Protein AF-A0A3N0W514-F1 (afdb_monomer_lite)

Radius of gyration: 17.8 Å; chains: 1; bounding box: 40×32×46 Å

pLDDT: mean 79.62, std 13.8, range [44.06, 96.25]

Sequence (180 aa):
MDSKNKYRVISSFNLTNYGIIVQISDVESGFKKGMVLKSVSTGLYWEVKARIIHSSEEKRFDGETEIFSHINFREINDIKKQKGLYENAFEYNIISIGHNNKPNPDDFLVFHVTVAIRTIYKIIDIYDDYLLLDTENGNTGLLHKRYVSKNAQIGDYVRHSEHRFHDLVDEFGNFVYRNS

Foldseek 3Di:
DWDPDKKAWADWDQDPPQGIKTKIAPDDQDDDFQWKKAWPVPRWIKTFHAWAAQDPPDDDHPPHDDYPPPDPPPVCVVVVVCVVVGPRITMTRIDTALDRDHDDHGIIITTDDKDPPFQKWAFADDDPFWTWTQDPVRDIDIDGCVQEHPPDDHGWIWTDIPDSHIATAHPVRHGDDDDD

Secondary structure (DSSP, 8-state):
-EEEEEEEEEEEEEETTTEEEEEE-S-SS---TT-EEEETTT--EEEEEEEE---TTSPPPTT-----TT---TTHHHHHTTTTTSTT-EEEEEEEESS-PPPPTT-EEEEE---S---EEEEEEE-SSEEEEE-TTS-EEEEEGGGS-TT--TT-EEE--SSSS-EEE-TTSPBP----

Structure (mmCIF, N/CA/C/O backbone):
data_AF-A0A3N0W514-F1
#
_entry.id   AF-A0A3N0W514-F1
#
loop_
_atom_site.group_PDB
_atom_site.id
_atom_site.type_symbol
_atom_site.label_atom_id
_atom_site.label_alt_id
_atom_site.label_comp_id
_atom_site.label_asym_id
_atom_site.label_entity_id
_atom_site.label_seq_id
_atom_site.pdbx_PDB_ins_code
_atom_site.Cartn_x
_atom_site.Cartn_y
_atom_site.Cartn_z
_atom_site.occupancy
_atom_site.B_iso_or_equiv
_atom_site.auth_seq_id
_atom_site.auth_comp_id
_atom_site.auth_asym_id
_atom_site.auth_atom_id
_atom_site.pdbx_PDB_model_num
ATOM 1 N N . MET A 1 1 ? -12.990 2.554 -4.444 1.00 72.75 1 MET A N 1
ATOM 2 C CA . MET A 1 1 ? -13.425 2.019 -5.769 1.00 72.75 1 MET A CA 1
ATOM 3 C C . MET A 1 1 ? -12.217 1.426 -6.485 1.00 72.75 1 MET A C 1
ATOM 5 O O . MET A 1 1 ? -11.179 2.071 -6.468 1.00 72.75 1 MET A O 1
ATOM 9 N N . ASP A 1 2 ? -12.318 0.234 -7.080 1.00 83.81 2 ASP A N 1
ATOM 10 C CA . ASP A 1 2 ? -11.179 -0.429 -7.749 1.00 83.81 2 ASP A CA 1
ATOM 11 C C . ASP A 1 2 ? -11.024 0.067 -9.201 1.00 83.81 2 ASP A C 1
ATOM 13 O O . ASP A 1 2 ? -12.018 0.282 -9.901 1.00 83.81 2 ASP A O 1
ATOM 17 N N . SER A 1 3 ? -9.787 0.243 -9.671 1.00 85.81 3 SER A N 1
ATOM 18 C CA . SER A 1 3 ? -9.492 0.541 -11.073 1.00 85.81 3 SER A CA 1
ATOM 19 C C . SER A 1 3 ? -9.796 -0.651 -11.978 1.00 85.81 3 SER A C 1
ATOM 21 O O . SER A 1 3 ? -9.709 -1.805 -11.565 1.00 85.81 3 SER A O 1
ATOM 23 N N . LYS A 1 4 ? -10.069 -0.379 -13.261 1.00 87.88 4 LYS A N 1
ATOM 24 C CA . LYS A 1 4 ? -10.167 -1.432 -14.287 1.00 87.88 4 LYS A CA 1
ATOM 25 C C . LYS A 1 4 ? -8.803 -2.022 -14.658 1.00 87.88 4 LYS A C 1
ATOM 27 O O . LYS A 1 4 ? -8.731 -3.197 -15.005 1.00 87.88 4 LYS A O 1
ATOM 32 N N . ASN A 1 5 ? -7.748 -1.212 -14.578 1.00 91.06 5 ASN A N 1
ATOM 33 C CA . ASN A 1 5 ? -6.389 -1.639 -14.893 1.00 91.06 5 ASN A CA 1
ATOM 34 C C . ASN A 1 5 ? -5.902 -2.638 -13.846 1.00 91.06 5 ASN A C 1
ATOM 36 O O . ASN A 1 5 ? -6.097 -2.421 -12.646 1.00 91.06 5 ASN A O 1
ATOM 40 N N . LYS A 1 6 ? -5.282 -3.713 -14.330 1.00 93.56 6 LYS A N 1
ATOM 41 C CA . LYS A 1 6 ? -4.674 -4.768 -13.528 1.00 93.56 6 LYS A CA 1
ATOM 42 C C . LYS A 1 6 ? -3.183 -4.775 -13.794 1.00 93.56 6 LYS A C 1
ATOM 44 O O . LYS A 1 6 ? -2.773 -4.658 -14.941 1.00 93.56 6 LYS A O 1
ATOM 49 N N . TYR A 1 7 ? -2.416 -4.969 -12.738 1.00 94.69 7 TYR A N 1
ATOM 50 C CA . TYR A 1 7 ? -0.967 -4.951 -12.778 1.00 94.69 7 TYR A CA 1
ATOM 51 C C . TYR A 1 7 ? -0.445 -6.278 -12.254 1.00 94.69 7 TYR A C 1
ATOM 53 O O . TYR A 1 7 ? -0.799 -6.679 -11.141 1.00 94.69 7 TYR A O 1
ATOM 61 N N . ARG A 1 8 ? 0.353 -6.988 -13.048 1.00 94.44 8 ARG A N 1
ATOM 62 C CA . ARG A 1 8 ? 0.832 -8.318 -12.665 1.00 94.44 8 ARG A CA 1
ATOM 63 C C . ARG A 1 8 ? 2.045 -8.216 -11.749 1.00 94.44 8 ARG A C 1
ATOM 65 O O . ARG A 1 8 ? 3.021 -7.534 -12.073 1.00 94.44 8 ARG A O 1
ATOM 72 N N . VAL A 1 9 ? 1.995 -8.943 -10.637 1.00 94.12 9 VAL A N 1
ATOM 73 C CA . VAL A 1 9 ? 3.141 -9.152 -9.751 1.00 94.12 9 VAL A CA 1
ATOM 74 C C . VAL A 1 9 ? 4.103 -10.121 -10.428 1.00 94.12 9 VAL A C 1
ATOM 76 O O . VAL A 1 9 ? 3.779 -11.288 -10.626 1.00 94.12 9 VAL A O 1
ATOM 79 N N . ILE A 1 10 ? 5.298 -9.647 -10.765 1.00 91.38 10 ILE A N 1
ATOM 80 C CA . ILE A 1 10 ? 6.368 -10.497 -11.298 1.00 91.38 10 ILE A CA 1
ATOM 81 C C . ILE A 1 10 ? 7.066 -11.211 -10.142 1.00 91.38 10 ILE A C 1
ATOM 83 O O . ILE A 1 10 ? 7.242 -12.426 -10.146 1.00 91.38 10 ILE A O 1
ATOM 87 N N . SER A 1 11 ? 7.460 -10.446 -9.126 1.00 90.00 11 SER A N 1
ATOM 88 C CA . SER A 1 11 ? 8.174 -10.958 -7.963 1.00 90.00 11 SER A CA 1
ATOM 89 C C . SER A 1 11 ? 7.893 -10.100 -6.734 1.00 90.00 11 SER A C 1
ATOM 91 O O . SER A 1 11 ? 7.474 -8.945 -6.832 1.00 90.00 11 SER A O 1
ATOM 93 N N . SER A 1 12 ? 8.097 -10.676 -5.553 1.00 91.62 12 SER A N 1
ATOM 94 C CA . SER A 1 12 ? 8.005 -9.951 -4.290 1.00 91.62 12 SER A CA 1
ATOM 95 C C . SER A 1 12 ? 8.936 -10.564 -3.257 1.00 91.62 12 SER A C 1
ATOM 97 O O . SER A 1 12 ? 9.070 -11.790 -3.172 1.00 91.62 12 SER A O 1
ATOM 99 N N . PHE A 1 13 ? 9.557 -9.732 -2.435 1.00 87.94 13 PHE A N 1
ATOM 100 C CA . PHE A 1 13 ? 10.460 -10.180 -1.383 1.00 87.94 13 PHE A CA 1
ATOM 101 C C . PHE A 1 13 ? 10.538 -9.140 -0.266 1.00 87.94 13 PHE A C 1
ATOM 103 O O . PHE A 1 13 ? 10.158 -7.985 -0.441 1.00 87.94 13 PHE A O 1
ATOM 110 N N . ASN A 1 14 ? 10.993 -9.574 0.904 1.00 86.00 14 ASN A N 1
ATOM 111 C CA . ASN A 1 14 ? 11.227 -8.684 2.032 1.00 86.00 14 ASN A CA 1
ATOM 112 C C . ASN A 1 14 ? 12.699 -8.306 2.045 1.00 86.00 14 ASN A C 1
ATOM 114 O O . ASN A 1 14 ? 13.553 -9.187 1.977 1.00 86.00 14 ASN A O 1
ATOM 118 N N . LEU A 1 15 ? 12.988 -7.019 2.181 1.00 80.38 15 LEU A N 1
ATOM 119 C CA . LEU A 1 15 ? 14.342 -6.532 2.347 1.00 80.38 15 LEU A CA 1
ATOM 120 C C . LEU A 1 15 ? 14.513 -5.912 3.731 1.00 80.38 15 LEU A C 1
ATOM 122 O O . LEU A 1 15 ? 13.756 -5.028 4.147 1.00 80.38 15 LEU A O 1
ATOM 126 N N . THR A 1 16 ? 15.531 -6.383 4.447 1.00 70.88 16 THR A N 1
ATOM 127 C CA . THR A 1 16 ? 15.886 -5.897 5.781 1.00 70.88 16 THR A CA 1
ATOM 128 C C . THR A 1 16 ? 16.061 -4.377 5.755 1.00 70.88 16 THR A C 1
ATOM 130 O O . THR A 1 16 ? 16.799 -3.857 4.924 1.00 70.88 16 THR A O 1
ATOM 133 N N . ASN A 1 17 ? 15.382 -3.669 6.661 1.00 72.31 17 ASN A N 1
ATOM 134 C CA . ASN A 1 17 ? 15.322 -2.200 6.785 1.00 72.31 17 ASN A CA 1
ATOM 135 C C . ASN A 1 17 ? 14.493 -1.439 5.735 1.00 72.31 17 ASN A C 1
ATOM 137 O O . ASN A 1 17 ? 14.239 -0.257 5.945 1.00 72.31 17 ASN A O 1
ATOM 141 N N . TYR A 1 18 ? 14.042 -2.074 4.649 1.00 71.88 18 TYR A N 1
ATOM 142 C CA . TYR A 1 18 ? 13.269 -1.391 3.599 1.00 71.88 18 TYR A CA 1
ATOM 143 C C . TYR A 1 18 ? 11.837 -1.911 3.448 1.00 71.88 18 TYR A C 1
ATOM 145 O O . TYR A 1 18 ? 11.010 -1.201 2.883 1.00 71.88 18 TYR A O 1
ATOM 153 N N . GLY A 1 19 ? 11.514 -3.084 3.998 1.00 81.94 19 GLY A N 1
ATOM 154 C CA . GLY A 1 19 ? 10.158 -3.635 3.984 1.00 81.94 19 GLY A CA 1
ATOM 155 C C . GLY A 1 19 ? 9.897 -4.525 2.772 1.00 81.94 19 GLY A C 1
ATOM 156 O O . GLY A 1 19 ? 10.782 -5.264 2.340 1.00 81.94 19 GLY A O 1
ATOM 157 N N . ILE A 1 20 ? 8.668 -4.501 2.255 1.00 91.38 20 ILE A N 1
ATOM 158 C CA . ILE A 1 20 ? 8.263 -5.346 1.129 1.00 91.38 20 ILE A CA 1
ATOM 159 C C . ILE A 1 20 ? 8.645 -4.638 -0.171 1.00 91.38 20 ILE A C 1
ATOM 161 O O . ILE A 1 20 ? 8.177 -3.534 -0.449 1.00 91.38 20 ILE A O 1
ATOM 165 N N . ILE A 1 21 ? 9.443 -5.305 -0.998 1.00 91.19 21 ILE A N 1
ATOM 166 C CA . ILE A 1 21 ? 9.703 -4.902 -2.377 1.00 91.19 21 ILE A CA 1
ATOM 167 C C . ILE A 1 21 ? 8.855 -5.771 -3.298 1.00 91.19 21 ILE A C 1
ATOM 169 O O . ILE A 1 21 ? 8.823 -6.998 -3.168 1.00 91.19 21 ILE A O 1
ATOM 173 N N . VAL A 1 22 ? 8.157 -5.134 -4.231 1.00 92.75 22 VAL A N 1
ATOM 174 C CA . VAL A 1 22 ? 7.366 -5.808 -5.260 1.00 92.75 22 VAL A CA 1
ATOM 175 C C . VAL A 1 22 ? 7.785 -5.318 -6.636 1.00 92.75 22 VAL A C 1
ATOM 177 O O . VAL A 1 22 ? 7.927 -4.118 -6.860 1.00 92.75 22 VAL A O 1
ATOM 180 N N . GLN A 1 23 ? 7.965 -6.246 -7.567 1.00 91.38 23 GLN A N 1
ATOM 181 C CA . GLN A 1 23 ? 8.132 -5.944 -8.977 1.00 91.38 23 GLN A CA 1
ATOM 182 C C . GLN A 1 23 ? 6.794 -6.134 -9.685 1.00 91.38 23 GLN A C 1
ATOM 184 O O . GLN A 1 23 ? 6.181 -7.201 -9.605 1.00 91.38 23 GLN A O 1
ATOM 189 N N . ILE A 1 24 ? 6.348 -5.093 -10.377 1.00 92.75 24 ILE A N 1
ATOM 190 C CA . ILE A 1 24 ? 5.035 -5.023 -11.011 1.00 92.75 24 ILE A CA 1
ATOM 191 C C . ILE A 1 24 ? 5.220 -4.673 -12.488 1.00 92.75 24 ILE A C 1
ATOM 193 O O . ILE A 1 24 ? 6.008 -3.785 -12.806 1.00 92.75 24 ILE A O 1
ATOM 197 N N . SER A 1 25 ? 4.495 -5.360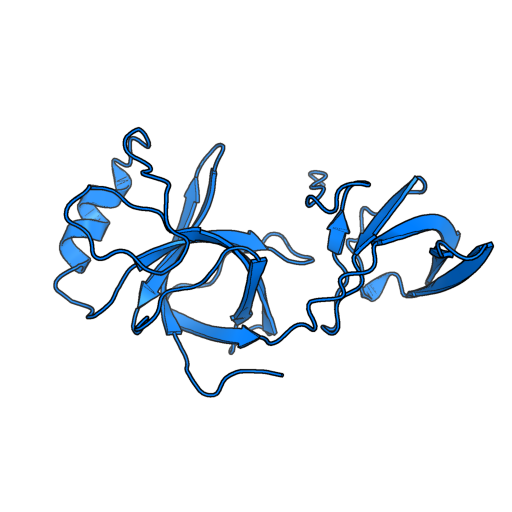 -13.370 1.00 91.62 25 SER A N 1
ATOM 198 C CA . SER A 1 25 ? 4.435 -5.084 -14.819 1.00 91.62 25 SER A CA 1
ATOM 199 C C . SER A 1 25 ? 3.160 -4.343 -15.223 1.00 91.62 25 SER A C 1
ATOM 201 O O . SER A 1 25 ? 2.251 -4.171 -14.407 1.00 91.62 25 SER A O 1
ATOM 203 N N . ASP A 1 26 ? 3.121 -3.889 -16.480 1.00 88.88 26 ASP A N 1
ATOM 204 C CA . ASP A 1 26 ? 1.990 -3.170 -17.086 1.00 88.88 26 ASP A CA 1
ATOM 205 C C . ASP A 1 26 ? 1.734 -1.782 -16.464 1.00 88.88 26 ASP A C 1
ATOM 207 O O . ASP A 1 26 ? 0.608 -1.284 -16.411 1.00 88.88 26 ASP A O 1
ATOM 211 N N . VAL A 1 27 ? 2.787 -1.130 -15.958 1.00 89.12 27 VAL A N 1
ATOM 212 C CA . VAL A 1 27 ? 2.679 0.158 -15.257 1.00 89.12 27 VAL A CA 1
ATOM 213 C C . VAL A 1 27 ? 3.025 1.322 -16.190 1.00 89.12 27 VAL A C 1
ATOM 215 O O . VAL A 1 27 ? 4.185 1.664 -16.396 1.00 89.12 27 VAL A O 1
ATOM 218 N N . GLU A 1 28 ? 2.012 1.994 -16.735 1.00 85.94 28 GLU A N 1
ATOM 219 C CA . GLU A 1 28 ? 2.228 3.068 -17.722 1.00 85.94 28 GLU A CA 1
ATOM 220 C C . GLU A 1 28 ? 2.611 4.427 -17.112 1.00 85.94 28 GLU A C 1
ATOM 222 O O . GLU A 1 28 ? 3.408 5.173 -17.694 1.00 85.94 28 GLU A O 1
ATOM 227 N N . SER A 1 29 ? 2.034 4.761 -15.952 1.00 84.88 29 SER A N 1
ATOM 228 C CA . SER A 1 29 ? 2.121 6.098 -15.330 1.00 84.88 29 SER A CA 1
ATOM 229 C C . SER A 1 29 ? 2.769 6.111 -13.942 1.00 84.88 29 SER A C 1
ATOM 231 O O . SER A 1 29 ? 2.823 7.160 -13.302 1.00 84.88 29 SER A O 1
ATOM 233 N N . GLY A 1 30 ? 3.258 4.960 -13.479 1.00 86.94 30 GLY A N 1
ATOM 234 C CA . GLY A 1 30 ? 3.796 4.792 -12.132 1.00 86.94 30 GLY A CA 1
ATOM 235 C C . GLY A 1 30 ? 2.733 4.851 -11.029 1.00 86.94 30 GLY A C 1
ATOM 236 O O . GLY A 1 30 ? 1.591 5.257 -11.248 1.00 86.94 30 GLY A O 1
ATOM 237 N N . PHE A 1 31 ? 3.120 4.459 -9.814 1.00 88.50 31 PHE A N 1
ATOM 238 C CA . PHE A 1 31 ? 2.310 4.652 -8.611 1.00 88.50 31 PHE A CA 1
ATOM 239 C C . PHE A 1 31 ? 2.930 5.714 -7.711 1.00 88.50 31 PHE A C 1
ATOM 241 O O . PHE A 1 31 ? 4.117 5.657 -7.389 1.00 88.50 31 PHE A O 1
ATOM 248 N N . LYS A 1 32 ? 2.109 6.669 -7.272 1.00 85.94 32 LYS A N 1
ATOM 249 C CA . LYS A 1 32 ? 2.523 7.726 -6.345 1.00 85.94 32 LYS A CA 1
ATOM 250 C C . LYS A 1 32 ? 2.527 7.211 -4.906 1.00 85.94 32 LYS A C 1
ATOM 252 O O . LYS A 1 32 ? 1.738 6.337 -4.542 1.00 85.94 32 LYS A O 1
ATOM 257 N N . LYS A 1 33 ? 3.378 7.809 -4.068 1.00 85.62 33 LYS A N 1
ATOM 258 C CA . LYS A 1 33 ? 3.381 7.573 -2.618 1.00 85.62 33 LYS A CA 1
ATOM 259 C C . LYS A 1 33 ? 1.973 7.756 -2.041 1.00 85.62 33 LYS A C 1
ATOM 261 O O . LYS A 1 33 ? 1.280 8.715 -2.371 1.00 85.62 33 LYS A O 1
ATOM 266 N N . GLY A 1 34 ? 1.565 6.833 -1.178 1.00 80.69 34 GLY A N 1
ATOM 267 C CA . GLY A 1 34 ? 0.254 6.814 -0.534 1.00 80.69 34 GLY A CA 1
ATOM 268 C C . GLY A 1 34 ? -0.846 6.121 -1.341 1.00 80.69 34 GLY A C 1
ATOM 269 O O . GLY A 1 34 ? -1.899 5.847 -0.769 1.00 80.69 34 GLY A O 1
ATOM 270 N N . MET A 1 35 ? -0.630 5.798 -2.624 1.00 86.75 35 MET A N 1
ATOM 271 C CA . MET A 1 35 ? -1.591 5.003 -3.398 1.00 86.75 35 MET A CA 1
ATOM 272 C C . MET A 1 35 ? -1.759 3.609 -2.795 1.00 86.75 35 MET A C 1
ATOM 274 O O . MET A 1 35 ? -0.795 3.024 -2.305 1.00 86.75 35 MET A O 1
ATOM 278 N N . VAL A 1 36 ? -2.978 3.071 -2.860 1.00 88.81 36 VAL A N 1
ATOM 279 C CA . VAL A 1 36 ? -3.297 1.741 -2.335 1.00 88.81 36 VAL A CA 1
ATOM 280 C C . VAL A 1 36 ? -3.487 0.761 -3.486 1.00 88.81 36 VAL A C 1
ATOM 282 O O . VAL A 1 36 ? -4.248 1.013 -4.420 1.00 88.81 36 VAL A O 1
ATOM 285 N N . LEU A 1 37 ? -2.791 -0.365 -3.405 1.00 92.50 37 LEU A N 1
ATOM 286 C CA . LEU A 1 37 ? -2.923 -1.511 -4.290 1.00 92.50 37 LEU A CA 1
ATOM 287 C C . LEU A 1 37 ? -3.698 -2.609 -3.568 1.00 92.50 37 LEU A C 1
ATOM 289 O O . LEU A 1 37 ? -3.463 -2.866 -2.390 1.00 92.50 37 LEU A O 1
ATOM 293 N N . LYS A 1 38 ? -4.604 -3.273 -4.278 1.00 92.69 38 LYS A N 1
ATOM 294 C CA . LYS A 1 38 ? -5.404 -4.382 -3.757 1.00 92.69 38 LYS A CA 1
ATOM 295 C C . LYS A 1 38 ? -5.184 -5.632 -4.598 1.00 92.69 38 LYS A C 1
ATOM 297 O O . LYS A 1 38 ? -5.254 -5.560 -5.822 1.00 92.69 38 LYS A O 1
ATOM 302 N N . SER A 1 39 ? -4.976 -6.771 -3.947 1.00 95.00 39 SER A N 1
ATOM 303 C CA . SER A 1 39 ? -4.928 -8.083 -4.599 1.00 95.00 39 SER A CA 1
ATOM 304 C C . SER A 1 39 ? -6.308 -8.478 -5.115 1.00 95.00 39 SER A C 1
ATOM 306 O O . SER A 1 39 ? -7.297 -8.444 -4.378 1.00 95.00 39 SER A O 1
ATOM 308 N N . VAL A 1 40 ? -6.369 -8.892 -6.379 1.00 93.56 40 VAL A N 1
ATOM 309 C CA . VAL A 1 40 ? -7.594 -9.411 -6.996 1.00 93.56 40 VAL A CA 1
ATOM 310 C C . VAL A 1 40 ? -7.960 -10.778 -6.418 1.00 93.56 40 VAL A C 1
ATOM 312 O O . VAL A 1 40 ? -9.142 -11.055 -6.235 1.00 93.56 40 VAL A O 1
ATOM 315 N N . SER A 1 41 ? -6.971 -11.624 -6.118 1.00 93.25 41 SER A N 1
ATOM 316 C CA . SER A 1 41 ? -7.205 -12.992 -5.640 1.00 93.25 41 SER A CA 1
ATOM 317 C C . SER A 1 41 ? -7.528 -13.068 -4.146 1.00 93.25 41 SER A C 1
ATOM 319 O O . SER A 1 41 ? -8.450 -13.776 -3.748 1.00 93.25 41 SER A O 1
ATOM 321 N N . THR A 1 42 ? -6.789 -12.337 -3.311 1.00 89.75 42 THR A N 1
ATOM 322 C CA . THR A 1 42 ? -6.894 -12.433 -1.843 1.00 89.75 42 THR A CA 1
ATOM 323 C C . THR A 1 42 ? -7.678 -11.288 -1.211 1.00 89.75 42 THR A C 1
ATOM 325 O O . THR A 1 42 ? -8.116 -11.402 -0.067 1.00 89.75 42 THR A O 1
ATOM 328 N N . GLY A 1 43 ? -7.850 -10.169 -1.922 1.00 86.69 43 GLY A N 1
ATOM 329 C CA . GLY A 1 43 ? -8.450 -8.956 -1.366 1.00 86.69 43 GLY A CA 1
ATOM 330 C C . GLY A 1 43 ? -7.579 -8.241 -0.329 1.00 86.69 43 GLY A C 1
ATOM 331 O O . GLY A 1 43 ? -8.088 -7.365 0.360 1.00 86.69 43 GLY A O 1
ATOM 332 N N . LEU A 1 44 ? -6.302 -8.612 -0.199 1.00 87.81 44 LEU A N 1
ATOM 333 C CA . LEU A 1 44 ? -5.319 -7.940 0.655 1.00 87.81 44 LEU A CA 1
ATOM 334 C C . LEU A 1 44 ? -4.878 -6.595 0.057 1.00 87.81 44 LEU A C 1
ATOM 336 O O . LEU A 1 44 ? -5.027 -6.379 -1.147 1.00 87.81 44 LEU A O 1
ATOM 340 N N . TYR A 1 45 ? -4.347 -5.697 0.891 1.00 89.75 45 TYR A N 1
ATOM 341 C CA . TYR A 1 45 ? -4.090 -4.298 0.542 1.00 89.75 45 TYR A CA 1
ATOM 342 C C . TYR A 1 45 ? -2.660 -3.871 0.890 1.00 89.75 45 TYR A C 1
ATOM 344 O O . TYR A 1 45 ? -2.114 -4.246 1.926 1.00 89.75 45 TYR A O 1
ATOM 352 N N . TRP A 1 46 ? -2.065 -3.023 0.055 1.00 91.25 46 TRP A N 1
ATOM 353 C CA . TRP A 1 46 ? -0.740 -2.453 0.289 1.00 91.25 46 TRP A CA 1
ATOM 354 C C . TRP A 1 46 ? -0.694 -0.973 -0.085 1.00 91.25 46 TRP A C 1
ATOM 356 O O . TRP A 1 46 ? -1.210 -0.579 -1.126 1.00 91.25 46 TRP A O 1
ATOM 366 N N . GLU A 1 47 ? -0.039 -0.155 0.734 1.00 88.94 47 GLU A N 1
ATOM 367 C CA . GLU A 1 47 ? 0.267 1.241 0.429 1.00 88.94 47 GLU A CA 1
ATOM 368 C C . GLU A 1 47 ? 1.632 1.356 -0.257 1.00 88.94 47 GLU A C 1
ATOM 370 O O . GLU A 1 47 ? 2.634 0.830 0.230 1.00 88.94 47 GLU A O 1
ATOM 375 N N . VAL A 1 48 ? 1.693 2.111 -1.351 1.00 89.75 48 VAL A N 1
ATOM 376 C CA . VAL A 1 48 ? 2.939 2.456 -2.037 1.00 89.75 48 VAL A CA 1
ATOM 377 C C . VAL A 1 48 ? 3.709 3.491 -1.226 1.00 89.75 48 VAL A C 1
ATOM 379 O O . VAL A 1 48 ? 3.203 4.580 -0.950 1.00 89.75 48 VAL A O 1
ATOM 382 N N . LYS A 1 49 ? 4.960 3.186 -0.874 1.00 87.31 49 LYS A N 1
ATOM 383 C CA . LYS A 1 49 ? 5.863 4.143 -0.220 1.00 87.31 49 LYS A CA 1
ATOM 384 C C . LYS A 1 49 ? 6.721 4.898 -1.211 1.00 87.31 49 LYS A C 1
ATOM 386 O O . LYS A 1 49 ? 6.762 6.124 -1.149 1.00 87.31 49 LYS A O 1
ATOM 391 N N . ALA A 1 50 ? 7.376 4.178 -2.111 1.00 87.56 50 ALA A N 1
ATOM 392 C CA . ALA A 1 50 ? 8.238 4.762 -3.127 1.00 87.56 50 ALA A CA 1
ATOM 393 C C . ALA A 1 50 ? 8.471 3.769 -4.266 1.00 87.56 50 ALA A C 1
ATOM 395 O O . ALA A 1 50 ? 8.410 2.556 -4.059 1.00 87.56 50 ALA A O 1
ATOM 396 N N . ARG A 1 51 ? 8.794 4.280 -5.456 1.00 88.38 51 ARG A N 1
ATOM 397 C CA . ARG A 1 51 ? 9.421 3.467 -6.500 1.00 88.38 51 ARG A CA 1
ATOM 398 C C . ARG A 1 51 ? 10.903 3.289 -6.174 1.00 88.38 51 ARG A C 1
ATOM 400 O O . ARG A 1 51 ? 11.557 4.227 -5.724 1.00 88.38 51 ARG A O 1
ATOM 407 N N . ILE A 1 52 ? 11.433 2.097 -6.418 1.00 85.88 52 ILE A N 1
ATOM 408 C CA . ILE A 1 52 ? 12.867 1.827 -6.358 1.00 85.88 52 ILE A CA 1
ATOM 409 C C . ILE A 1 52 ? 13.465 2.174 -7.718 1.00 85.88 52 ILE A C 1
ATOM 411 O O . ILE A 1 52 ? 13.064 1.626 -8.745 1.00 85.88 52 ILE A O 1
ATOM 415 N N . ILE A 1 53 ? 14.412 3.110 -7.716 1.00 82.31 53 ILE A N 1
ATOM 416 C CA . ILE A 1 53 ? 15.057 3.607 -8.931 1.00 82.31 53 ILE A CA 1
ATOM 417 C C . ILE A 1 53 ? 16.553 3.369 -8.817 1.00 82.31 53 ILE A C 1
ATOM 419 O O . ILE A 1 53 ? 17.193 3.887 -7.900 1.00 82.31 53 ILE A O 1
ATOM 423 N N . H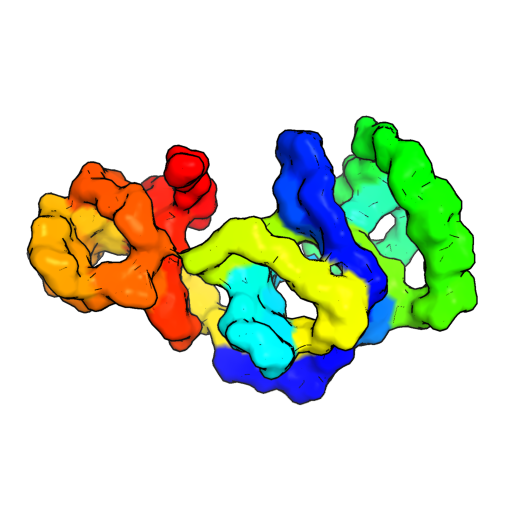IS A 1 54 ? 17.099 2.583 -9.745 1.00 76.31 54 HIS A N 1
ATOM 424 C CA . HIS A 1 54 ? 18.482 2.099 -9.672 1.00 76.31 54 HIS A CA 1
ATOM 425 C C . HIS A 1 54 ? 19.485 3.007 -10.376 1.00 76.31 54 HIS A C 1
ATOM 427 O O . HIS A 1 54 ? 20.677 2.946 -10.087 1.00 76.31 54 HIS A O 1
ATOM 433 N N . SER A 1 55 ? 19.030 3.833 -11.320 1.00 74.00 55 SER A N 1
ATOM 434 C CA . SER A 1 55 ? 19.904 4.719 -12.088 1.00 74.00 55 SER A CA 1
ATOM 435 C C . SER A 1 55 ? 19.209 6.020 -12.488 1.00 74.00 55 SER A C 1
ATOM 437 O O . SER A 1 55 ? 17.982 6.147 -12.454 1.00 74.00 55 SER A O 1
ATOM 439 N N . SER A 1 56 ? 20.005 7.011 -12.880 1.00 73.00 56 SER A N 1
ATOM 440 C CA . SER A 1 56 ? 19.517 8.266 -13.459 1.00 73.00 56 SER A CA 1
ATOM 441 C C . SER A 1 56 ? 18.916 8.099 -14.858 1.00 73.00 56 SER A C 1
ATOM 443 O O . SER A 1 56 ? 18.199 8.987 -15.301 1.00 73.00 56 SER A O 1
ATOM 445 N N . GLU A 1 57 ? 19.187 6.984 -15.540 1.00 75.25 57 GLU A N 1
ATOM 446 C CA . GLU A 1 57 ? 18.750 6.726 -16.921 1.00 75.25 57 GLU A CA 1
ATOM 447 C C . GLU A 1 57 ? 17.332 6.140 -17.005 1.00 75.25 57 GLU A C 1
ATOM 449 O O . GLU A 1 57 ? 16.720 6.132 -18.071 1.00 75.25 57 GLU A O 1
ATOM 454 N N . GLU A 1 58 ? 16.778 5.652 -15.891 1.00 76.56 58 GLU A N 1
ATOM 455 C CA . GLU A 1 58 ? 15.403 5.153 -15.866 1.00 76.56 58 GLU A CA 1
ATOM 456 C C . GLU A 1 58 ? 14.378 6.287 -16.041 1.00 76.56 58 GLU A C 1
ATOM 458 O O . GLU A 1 58 ? 14.484 7.339 -15.402 1.00 76.56 58 GLU A O 1
ATOM 463 N N . LYS A 1 59 ? 13.328 6.031 -16.844 1.00 77.56 59 LYS A N 1
ATOM 464 C CA . LYS A 1 59 ? 12.149 6.909 -16.982 1.00 77.56 59 LYS A CA 1
ATOM 465 C C . LYS A 1 59 ? 11.640 7.313 -15.598 1.00 77.56 59 LYS A C 1
ATOM 467 O O . LYS A 1 59 ? 11.448 6.445 -14.749 1.00 77.56 59 LYS A O 1
ATOM 472 N N . ARG A 1 60 ? 11.390 8.608 -15.391 1.00 80.88 60 ARG A N 1
ATOM 473 C CA . ARG A 1 60 ? 10.812 9.162 -14.157 1.00 80.88 60 ARG A CA 1
ATOM 474 C C . ARG A 1 60 ? 9.326 9.431 -14.332 1.00 80.88 60 ARG A C 1
ATOM 476 O O . ARG A 1 60 ? 8.901 9.889 -15.392 1.00 80.88 60 ARG A O 1
ATOM 483 N N . PHE A 1 61 ? 8.564 9.164 -13.282 1.00 83.62 61 PHE A N 1
ATOM 484 C CA . PHE A 1 61 ? 7.177 9.596 -13.154 1.00 83.62 61 PHE A CA 1
ATOM 485 C C . PHE A 1 61 ? 7.074 10.818 -12.232 1.00 83.62 61 PHE A C 1
ATOM 487 O O . PHE A 1 61 ? 7.993 11.129 -11.471 1.00 83.62 61 PHE A O 1
ATOM 494 N N . ASP A 1 62 ? 5.946 11.523 -12.301 1.00 75.56 62 ASP A N 1
ATOM 495 C CA . ASP A 1 62 ? 5.720 12.735 -11.511 1.00 75.56 62 ASP A CA 1
ATOM 496 C C . ASP A 1 62 ? 5.839 12.471 -10.005 1.00 75.56 62 ASP A C 1
ATOM 498 O O . ASP A 1 62 ? 5.108 11.651 -9.440 1.00 75.56 62 ASP A O 1
ATOM 502 N N . GLY A 1 63 ? 6.709 13.239 -9.343 1.00 68.12 63 GLY A N 1
ATOM 503 C CA . GLY A 1 63 ? 6.952 13.146 -7.902 1.00 68.12 63 GLY A CA 1
ATOM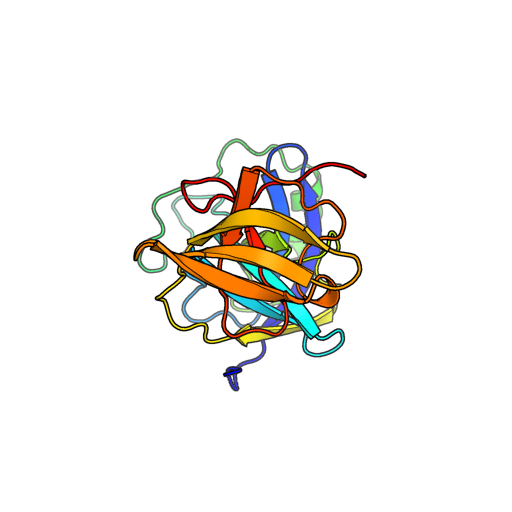 504 C C . GLY A 1 63 ? 8.040 12.146 -7.498 1.00 68.12 63 GLY A C 1
ATOM 505 O O . GLY A 1 63 ? 8.238 11.929 -6.306 1.00 68.12 63 GLY A O 1
ATOM 506 N N . GLU A 1 64 ? 8.759 11.552 -8.454 1.00 76.75 64 GLU A N 1
ATOM 507 C CA . GLU A 1 64 ? 9.866 10.633 -8.175 1.00 76.75 64 GLU A CA 1
ATOM 508 C C . GLU A 1 64 ? 11.216 11.356 -8.098 1.00 76.75 64 GLU A C 1
ATOM 510 O O . GLU A 1 64 ? 11.854 11.625 -9.117 1.00 76.75 64 GLU A O 1
ATOM 515 N N . THR A 1 65 ? 11.686 11.632 -6.881 1.00 63.09 65 THR A N 1
ATOM 516 C CA . THR A 1 65 ? 12.948 12.359 -6.642 1.00 63.09 65 THR A CA 1
ATOM 517 C C . THR A 1 65 ? 14.076 11.493 -6.078 1.00 63.09 65 THR A C 1
ATOM 519 O O . THR A 1 65 ? 15.236 11.890 -6.147 1.00 63.09 65 THR A O 1
ATOM 522 N N . GLU A 1 66 ? 13.775 10.306 -5.550 1.00 66.19 66 GLU A N 1
ATOM 523 C CA . GLU A 1 66 ? 14.747 9.479 -4.824 1.00 66.19 66 GLU A CA 1
ATOM 524 C C . GLU A 1 66 ? 15.403 8.415 -5.724 1.00 66.19 66 GLU A C 1
ATOM 526 O O . GLU A 1 66 ? 14.780 7.850 -6.627 1.00 66.19 66 GLU A O 1
ATOM 531 N N . ILE A 1 67 ? 16.695 8.159 -5.500 1.00 63.50 67 ILE A N 1
ATOM 532 C CA . ILE A 1 67 ? 17.465 7.083 -6.141 1.00 63.50 67 ILE A CA 1
ATOM 533 C C . ILE A 1 67 ? 17.949 6.154 -5.037 1.00 63.50 67 ILE A C 1
ATOM 535 O O . ILE A 1 67 ? 18.650 6.584 -4.123 1.00 63.50 67 ILE A O 1
ATOM 539 N N . PHE A 1 68 ? 17.617 4.871 -5.140 1.00 66.75 68 PHE A N 1
ATOM 540 C CA . PHE A 1 68 ? 18.052 3.855 -4.187 1.00 66.75 68 PHE A CA 1
ATOM 541 C C . PHE A 1 68 ? 19.346 3.206 -4.696 1.00 66.75 68 PHE A C 1
ATOM 543 O O . PHE A 1 68 ? 19.381 2.034 -5.054 1.00 66.75 68 PHE A O 1
ATOM 550 N N . SER A 1 69 ? 20.424 3.992 -4.754 1.00 56.00 69 SER A N 1
ATOM 551 C CA . SER A 1 69 ? 21.727 3.581 -5.307 1.00 56.00 69 SER A CA 1
ATOM 552 C C . SER A 1 69 ? 22.533 2.642 -4.399 1.00 56.00 69 SER A C 1
ATOM 554 O O . SER A 1 69 ? 23.444 1.967 -4.874 1.00 56.00 69 SER A O 1
ATOM 556 N N . HIS A 1 70 ? 22.224 2.590 -3.098 1.00 54.78 70 HIS A N 1
ATOM 557 C CA . HIS A 1 70 ? 23.032 1.882 -2.094 1.00 54.78 70 HIS A CA 1
ATOM 558 C C . HIS A 1 70 ? 22.455 0.547 -1.617 1.00 54.78 70 HIS A C 1
ATOM 560 O O . HIS A 1 70 ? 23.059 -0.104 -0.762 1.00 54.78 70 HIS A O 1
ATOM 566 N N . ILE A 1 71 ? 21.309 0.107 -2.141 1.00 56.97 71 ILE A N 1
ATOM 567 C CA . ILE A 1 71 ? 20.789 -1.203 -1.761 1.00 56.97 71 ILE A CA 1
ATOM 568 C C . ILE A 1 71 ? 21.584 -2.267 -2.529 1.00 56.97 71 ILE A C 1
ATOM 570 O O . ILE A 1 71 ? 21.515 -2.383 -3.752 1.00 56.97 71 ILE A O 1
ATOM 574 N N . ASN A 1 72 ? 22.389 -3.030 -1.794 1.00 50.31 72 ASN A N 1
ATOM 575 C CA . ASN A 1 72 ? 23.296 -4.037 -2.336 1.00 50.31 72 ASN A CA 1
ATOM 576 C C . ASN A 1 72 ? 22.516 -5.321 -2.680 1.00 50.31 72 ASN A C 1
ATOM 578 O O . ASN A 1 72 ? 22.607 -6.343 -2.002 1.00 50.31 72 ASN A O 1
ATOM 582 N N . PHE A 1 73 ? 21.674 -5.251 -3.708 1.00 55.25 73 PHE A N 1
ATOM 583 C CA . PHE A 1 73 ? 20.807 -6.350 -4.111 1.00 55.25 73 PHE A CA 1
ATOM 584 C C . PHE A 1 73 ? 21.567 -7.393 -4.951 1.00 55.25 73 PHE A C 1
ATOM 586 O O . PHE A 1 73 ? 21.475 -7.416 -6.180 1.00 55.25 73 PHE A O 1
ATOM 593 N N . ARG A 1 74 ? 22.294 -8.315 -4.307 1.00 47.78 74 ARG A N 1
ATOM 594 C CA . ARG A 1 74 ? 22.808 -9.519 -5.000 1.00 47.78 74 ARG A CA 1
ATOM 595 C C . ARG A 1 74 ? 21.682 -10.359 -5.625 1.00 47.78 74 ARG A C 1
ATOM 597 O O . ARG A 1 74 ? 21.910 -10.976 -6.658 1.00 47.78 74 ARG A O 1
ATOM 604 N N . GLU A 1 75 ? 20.473 -10.297 -5.068 1.00 49.72 75 GLU A N 1
ATOM 605 C CA . GLU A 1 75 ? 19.265 -10.958 -5.588 1.00 49.72 75 GLU A CA 1
ATOM 606 C C . GLU A 1 75 ? 18.709 -10.300 -6.873 1.00 49.72 75 GLU A C 1
ATOM 608 O O . GLU A 1 75 ? 18.042 -10.958 -7.667 1.00 49.72 75 GLU A O 1
ATOM 613 N N . ILE A 1 76 ? 19.042 -9.031 -7.161 1.00 49.75 76 ILE A N 1
ATOM 614 C CA . ILE A 1 76 ? 18.562 -8.329 -8.369 1.00 49.75 76 ILE A CA 1
ATOM 615 C C . ILE A 1 76 ? 19.295 -8.760 -9.642 1.00 49.75 76 ILE A C 1
ATOM 617 O O . ILE A 1 76 ? 18.757 -8.585 -10.734 1.00 49.75 76 ILE A O 1
ATOM 621 N N . ASN A 1 77 ? 20.488 -9.354 -9.566 1.00 46.12 77 ASN A N 1
ATOM 622 C CA . ASN A 1 77 ? 21.160 -9.823 -10.785 1.00 46.12 77 ASN A CA 1
ATOM 623 C C . ASN A 1 77 ? 20.384 -10.950 -11.493 1.00 46.12 77 ASN A C 1
ATOM 625 O O . ASN A 1 77 ? 20.462 -11.049 -12.719 1.00 46.12 77 ASN A O 1
ATOM 629 N N . ASP A 1 78 ? 19.570 -11.718 -10.763 1.00 49.19 78 ASP A N 1
ATOM 630 C CA . ASP A 1 78 ? 18.638 -12.678 -11.362 1.00 49.19 78 ASP A CA 1
ATOM 631 C C . ASP A 1 78 ? 17.336 -12.008 -11.845 1.00 49.19 78 ASP A C 1
ATOM 633 O O . ASP A 1 78 ? 16.785 -12.405 -12.872 1.00 49.19 78 ASP A O 1
ATOM 637 N N . ILE A 1 79 ? 16.905 -10.910 -11.210 1.00 48.88 79 ILE A N 1
ATOM 638 C CA . ILE A 1 79 ? 15.742 -10.099 -11.629 1.00 48.88 79 ILE A CA 1
ATOM 639 C C . ILE A 1 79 ? 16.041 -9.286 -12.904 1.00 48.88 79 ILE A C 1
ATOM 641 O O . ILE A 1 79 ? 15.202 -9.184 -13.801 1.00 48.88 79 ILE A O 1
ATOM 645 N N . LYS A 1 80 ? 17.260 -8.754 -13.062 1.00 48.47 80 LYS A N 1
ATOM 646 C CA . LYS A 1 80 ? 17.694 -8.023 -14.269 1.00 48.47 80 LYS A CA 1
ATOM 647 C C . LYS A 1 80 ? 17.672 -8.897 -15.524 1.00 48.47 80 LYS A C 1
ATOM 649 O O . LYS A 1 80 ? 17.394 -8.372 -16.598 1.00 48.47 80 LYS A O 1
ATOM 654 N N . LYS A 1 81 ? 17.876 -10.215 -15.403 1.00 49.62 81 LYS A N 1
ATOM 655 C CA . LYS A 1 81 ? 17.702 -11.155 -16.526 1.00 49.62 81 LYS A CA 1
ATOM 656 C C . LYS A 1 81 ? 16.242 -11.269 -16.987 1.00 49.62 81 LYS A C 1
ATOM 658 O O . LYS A 1 81 ? 16.012 -11.642 -18.131 1.00 49.62 81 LYS A O 1
ATOM 663 N N . GLN A 1 82 ? 15.271 -10.904 -16.145 1.00 49.00 82 GLN A N 1
ATOM 664 C CA . GLN A 1 82 ? 13.843 -10.904 -16.483 1.00 49.00 82 GLN A CA 1
ATOM 665 C C . GLN A 1 82 ? 13.310 -9.548 -16.971 1.00 49.00 82 GLN A C 1
ATOM 667 O O . GLN A 1 82 ? 12.221 -9.504 -17.537 1.00 49.00 82 GLN A O 1
ATOM 672 N N . LYS A 1 83 ? 14.066 -8.445 -16.834 1.00 49.12 83 LYS A N 1
ATOM 673 C CA . LYS A 1 83 ? 13.652 -7.120 -17.350 1.00 49.12 83 LYS A CA 1
ATOM 674 C C . LYS A 1 83 ? 13.434 -7.096 -18.873 1.00 49.12 83 LYS A C 1
ATOM 676 O O . LYS A 1 83 ? 12.739 -6.216 -19.357 1.00 49.12 83 LYS A O 1
ATOM 681 N N . GLY A 1 84 ? 13.986 -8.057 -19.619 1.00 51.22 84 GLY A N 1
ATOM 682 C CA . GLY A 1 84 ? 13.734 -8.217 -21.058 1.00 51.22 84 GLY A CA 1
ATOM 683 C C . GLY A 1 84 ? 12.467 -9.006 -21.419 1.00 51.22 84 GLY A C 1
ATOM 684 O O . GLY A 1 84 ? 12.154 -9.109 -22.599 1.00 51.22 84 GLY A O 1
ATOM 685 N N . LEU A 1 85 ? 11.761 -9.585 -20.439 1.00 56.34 85 LEU A N 1
ATOM 686 C CA . LEU A 1 85 ? 10.569 -10.420 -20.661 1.00 56.34 85 LEU A CA 1
ATOM 687 C C . LEU A 1 85 ? 9.246 -9.673 -20.436 1.00 56.34 85 LEU A C 1
ATOM 689 O O . LEU A 1 85 ? 8.210 -10.150 -20.889 1.00 56.34 85 LEU A O 1
ATOM 693 N N . TYR A 1 86 ? 9.270 -8.528 -19.747 1.00 62.69 86 TYR A N 1
ATOM 694 C CA . TYR A 1 86 ? 8.069 -7.792 -19.354 1.00 62.69 86 TYR A CA 1
ATOM 695 C C . TYR A 1 86 ? 8.219 -6.301 -19.657 1.00 62.69 86 TYR A C 1
ATOM 697 O O . TYR A 1 86 ? 9.122 -5.639 -19.139 1.00 62.69 86 TYR A O 1
ATOM 705 N N . GLU A 1 87 ? 7.320 -5.766 -20.483 1.00 68.50 87 GLU A N 1
ATOM 706 C CA . GLU A 1 87 ? 7.253 -4.332 -20.760 1.00 68.50 87 GLU A CA 1
ATOM 707 C C . GLU A 1 87 ? 6.795 -3.555 -19.513 1.00 68.50 87 GLU A C 1
ATOM 709 O O . GLU A 1 87 ? 5.975 -4.028 -18.724 1.00 68.50 87 GLU A O 1
ATOM 714 N N . ASN A 1 88 ? 7.333 -2.343 -19.328 1.00 81.94 88 ASN A N 1
ATOM 715 C CA . ASN A 1 88 ? 6.936 -1.415 -18.259 1.00 81.94 88 ASN A CA 1
ATOM 716 C C . ASN A 1 88 ? 6.948 -2.029 -16.842 1.00 81.94 88 ASN A C 1
ATOM 718 O O . ASN A 1 88 ? 6.0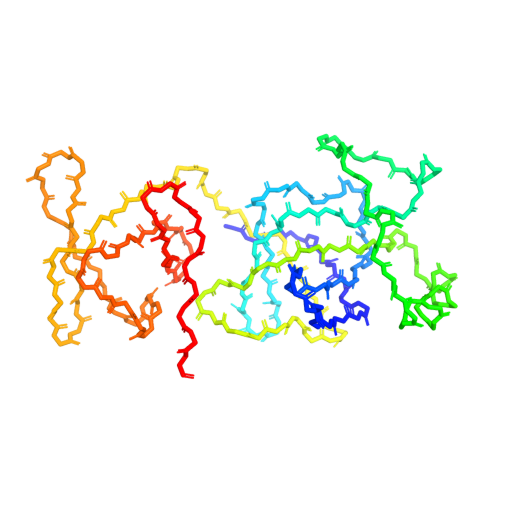54 -1.773 -16.030 1.00 81.94 88 ASN A O 1
ATOM 722 N N . ALA A 1 89 ? 7.966 -2.845 -16.549 1.00 86.69 89 ALA A N 1
ATOM 723 C CA . ALA A 1 89 ? 8.163 -3.459 -15.242 1.00 86.69 89 ALA A CA 1
ATOM 724 C C . ALA A 1 89 ? 8.993 -2.572 -14.299 1.00 86.69 89 ALA A C 1
ATOM 726 O O . ALA A 1 89 ? 10.142 -2.231 -14.596 1.00 86.69 89 ALA A O 1
ATOM 727 N N . PHE A 1 90 ? 8.440 -2.261 -13.126 1.00 88.44 90 PHE A N 1
ATOM 728 C CA . PHE A 1 90 ? 9.081 -1.420 -12.114 1.00 88.44 90 PHE A CA 1
ATOM 729 C C . PHE A 1 90 ? 8.996 -2.030 -10.718 1.00 88.44 90 PHE A C 1
ATOM 731 O O . PHE A 1 90 ? 8.114 -2.832 -10.415 1.00 88.44 90 PHE A O 1
ATOM 738 N N . GLU A 1 91 ? 9.922 -1.624 -9.856 1.00 89.50 91 GLU A N 1
ATOM 739 C CA . GLU A 1 91 ? 10.003 -2.076 -8.471 1.00 89.50 91 GLU A CA 1
ATOM 740 C C . GLU A 1 91 ? 9.472 -1.003 -7.526 1.00 89.50 91 GLU A C 1
ATOM 742 O O . GLU A 1 91 ? 9.803 0.175 -7.656 1.00 89.50 91 GLU A O 1
ATOM 747 N N . TYR A 1 92 ? 8.674 -1.413 -6.549 1.00 91.00 92 TYR A N 1
ATOM 748 C CA . TYR A 1 92 ? 8.077 -0.534 -5.556 1.00 91.00 92 TYR A CA 1
ATOM 749 C C . TYR A 1 92 ? 8.356 -1.050 -4.152 1.00 91.00 92 TYR A C 1
ATOM 751 O O . TYR A 1 92 ? 8.218 -2.242 -3.880 1.00 91.00 92 TYR A O 1
ATOM 759 N N . ASN A 1 93 ? 8.693 -0.128 -3.254 1.00 91.19 93 ASN A N 1
ATOM 760 C CA . ASN A 1 93 ? 8.573 -0.342 -1.823 1.00 91.19 93 ASN A CA 1
ATOM 761 C C . ASN A 1 93 ? 7.110 -0.140 -1.425 1.00 91.19 93 ASN A C 1
ATOM 763 O O . ASN A 1 93 ? 6.531 0.930 -1.661 1.00 91.19 93 ASN A O 1
ATOM 767 N N . ILE A 1 94 ? 6.529 -1.167 -0.821 1.00 91.19 94 ILE A N 1
ATOM 768 C CA . ILE A 1 94 ? 5.152 -1.177 -0.359 1.00 91.19 94 ILE A CA 1
ATOM 769 C C . ILE A 1 94 ? 5.074 -1.605 1.104 1.00 91.19 94 ILE A C 1
ATOM 771 O O . ILE A 1 94 ? 5.936 -2.301 1.638 1.00 91.19 94 ILE A O 1
ATOM 775 N N . ILE A 1 95 ? 3.987 -1.207 1.750 1.00 89.44 95 ILE A N 1
ATOM 776 C CA . ILE A 1 95 ? 3.682 -1.560 3.130 1.00 89.44 95 ILE A CA 1
ATOM 777 C C . ILE A 1 95 ? 2.300 -2.202 3.171 1.00 89.44 95 ILE A C 1
ATOM 779 O O . ILE A 1 95 ? 1.367 -1.688 2.565 1.00 89.44 95 ILE A O 1
ATOM 783 N N . SER A 1 96 ? 2.166 -3.338 3.849 1.00 87.50 96 SER A N 1
ATOM 784 C CA . SER A 1 96 ? 0.887 -4.035 3.988 1.00 87.50 96 SER A CA 1
ATOM 785 C C . SER A 1 96 ? -0.121 -3.246 4.829 1.00 87.50 96 SER A C 1
ATOM 787 O O . SER A 1 96 ? 0.247 -2.441 5.673 1.00 87.50 96 SER A O 1
ATOM 789 N N . ILE A 1 97 ? -1.415 -3.463 4.603 1.00 80.69 97 ILE A N 1
ATOM 790 C CA . ILE A 1 97 ? -2.491 -2.774 5.326 1.00 80.69 97 ILE A CA 1
ATOM 791 C C . ILE A 1 97 ? -3.326 -3.810 6.079 1.00 80.69 97 ILE A C 1
ATOM 793 O O . ILE A 1 97 ? -4.044 -4.607 5.479 1.00 80.69 97 ILE A O 1
ATOM 797 N N . GLY A 1 98 ? -3.226 -3.821 7.411 1.00 70.12 98 GLY A N 1
ATOM 798 C CA . GLY A 1 98 ? -3.986 -4.746 8.265 1.00 70.12 98 GLY A CA 1
ATOM 799 C C . GLY A 1 98 ? -3.527 -6.213 8.207 1.00 70.12 98 GLY A C 1
ATOM 800 O O . GLY A 1 98 ? -4.236 -7.098 8.681 1.00 70.12 98 GLY A O 1
ATOM 801 N N . HIS A 1 99 ? -2.354 -6.489 7.631 1.00 81.62 99 HIS A N 1
ATOM 802 C CA . HIS A 1 99 ? -1.726 -7.814 7.568 1.00 81.62 99 HIS A CA 1
ATOM 803 C C . HIS A 1 99 ? -0.203 -7.697 7.411 1.00 81.62 99 HIS A C 1
ATOM 805 O O . HIS A 1 99 ? 0.316 -6.594 7.277 1.00 81.62 99 HIS A O 1
ATOM 811 N N . ASN A 1 100 ? 0.496 -8.839 7.363 1.00 84.06 100 ASN A N 1
ATOM 812 C CA . ASN A 1 100 ? 1.962 -8.920 7.220 1.00 84.06 100 ASN A CA 1
ATOM 813 C C . ASN A 1 100 ? 2.420 -9.665 5.949 1.00 84.06 10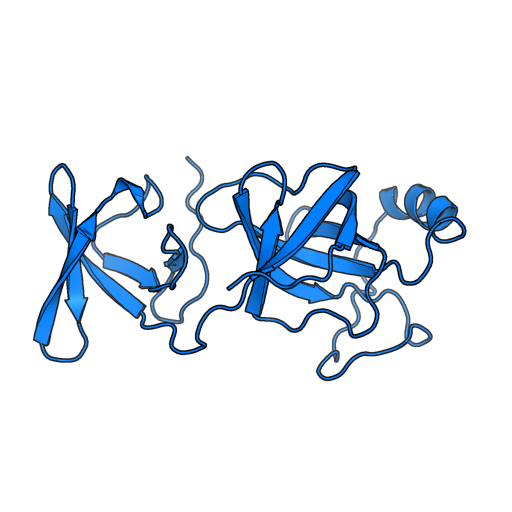0 ASN A C 1
ATOM 815 O O . ASN A 1 100 ? 3.595 -9.978 5.786 1.00 84.06 100 ASN A O 1
ATOM 819 N N . ASN A 1 101 ? 1.490 -9.989 5.049 1.00 88.69 101 ASN A N 1
ATOM 820 C CA . ASN A 1 101 ? 1.796 -10.724 3.821 1.00 88.69 101 ASN A CA 1
ATOM 821 C C . ASN A 1 101 ? 2.318 -9.802 2.709 1.00 88.69 101 ASN A C 1
ATOM 823 O O . ASN A 1 101 ? 1.804 -8.696 2.525 1.00 88.69 101 ASN A O 1
ATOM 827 N N . LYS A 1 102 ? 3.279 -10.296 1.921 1.00 94.06 102 LYS A N 1
ATOM 828 C CA . LYS A 1 102 ? 3.682 -9.711 0.631 1.00 94.06 102 LYS A CA 1
ATOM 829 C C . LYS A 1 102 ? 2.733 -10.162 -0.494 1.00 94.06 102 LYS A C 1
ATOM 831 O O . LYS A 1 102 ? 2.112 -11.216 -0.348 1.00 94.06 102 LYS A O 1
ATOM 836 N N . PRO A 1 103 ? 2.628 -9.424 -1.613 1.00 95.44 103 PRO A N 1
ATOM 837 C CA . PRO A 1 103 ? 1.868 -9.878 -2.778 1.00 95.44 103 PRO A CA 1
ATOM 838 C C . PRO A 1 103 ? 2.423 -11.198 -3.318 1.00 95.44 103 PRO A C 1
ATOM 840 O O . PRO A 1 103 ? 3.639 -11.389 -3.333 1.00 95.44 103 PRO A O 1
ATOM 843 N N . ASN A 1 104 ? 1.568 -12.105 -3.778 1.00 93.69 104 ASN A N 1
ATOM 844 C CA . ASN A 1 104 ? 2.036 -13.355 -4.376 1.00 93.69 104 ASN A CA 1
ATOM 845 C C . ASN A 1 104 ? 2.540 -13.108 -5.807 1.00 93.69 104 ASN A C 1
ATOM 847 O O . ASN A 1 104 ? 1.913 -12.328 -6.525 1.00 93.69 104 ASN A O 1
ATOM 851 N N . PRO A 1 105 ? 3.634 -13.762 -6.242 1.00 91.62 105 PRO A N 1
ATOM 852 C CA . PRO A 1 105 ? 3.986 -13.815 -7.659 1.00 91.62 105 PRO A CA 1
ATOM 853 C C . PRO A 1 105 ? 2.793 -14.281 -8.503 1.00 91.62 105 PRO A C 1
ATOM 855 O O . PRO A 1 105 ? 1.998 -15.100 -8.042 1.00 91.62 105 PRO A O 1
ATOM 858 N N . ASP A 1 106 ? 2.668 -13.732 -9.709 1.00 90.75 106 ASP A N 1
ATOM 859 C CA . ASP A 1 106 ? 1.581 -13.967 -10.669 1.00 90.75 106 ASP A CA 1
ATOM 860 C C . ASP A 1 106 ? 0.177 -13.505 -10.246 1.00 90.75 106 ASP A C 1
ATOM 862 O O . ASP A 1 106 ? -0.773 -13.639 -11.020 1.00 90.75 106 ASP A O 1
ATOM 866 N N . ASP A 1 107 ? 0.028 -12.899 -9.067 1.00 94.81 107 ASP A N 1
ATOM 867 C CA . ASP A 1 107 ? -1.210 -12.220 -8.696 1.00 94.81 107 ASP A CA 1
ATOM 868 C C . ASP A 1 107 ? -1.398 -10.927 -9.504 1.00 94.81 107 ASP A C 1
ATOM 870 O O . ASP A 1 107 ? -0.445 -10.314 -9.996 1.00 94.81 107 ASP A O 1
ATOM 874 N N . PHE A 1 108 ? -2.649 -10.480 -9.601 1.00 96.25 108 PHE A N 1
ATOM 875 C CA . PHE A 1 108 ? -2.983 -9.178 -10.163 1.00 96.25 108 PHE A CA 1
ATOM 876 C C . PHE A 1 108 ? -3.335 -8.201 -9.052 1.00 96.25 108 PHE A C 1
ATOM 878 O O . PHE A 1 108 ? -4.169 -8.488 -8.191 1.00 96.25 108 PHE A O 1
ATOM 885 N N . LEU A 1 109 ? -2.745 -7.013 -9.121 1.00 95.94 109 LEU A N 1
ATOM 886 C CA . LEU A 1 109 ? -3.083 -5.884 -8.271 1.00 95.94 109 LEU A CA 1
ATOM 887 C C . LEU A 1 109 ? -3.932 -4.878 -9.048 1.00 95.94 109 LEU A C 1
ATOM 889 O O . LEU A 1 109 ? -3.747 -4.689 -10.248 1.00 95.94 109 LEU A O 1
ATOM 893 N N . VAL A 1 110 ? -4.848 -4.211 -8.356 1.00 94.25 110 VAL A N 1
ATOM 894 C CA . VAL A 1 110 ? -5.616 -3.073 -8.880 1.00 94.25 110 VAL A CA 1
ATOM 895 C C . VAL A 1 110 ? -5.384 -1.855 -8.003 1.00 94.25 110 VAL A C 1
ATOM 897 O O . VAL A 1 110 ? -5.185 -1.986 -6.792 1.00 94.25 110 VAL A O 1
ATOM 900 N N . PHE A 1 111 ? -5.435 -0.663 -8.594 1.00 89.62 111 PHE A N 1
ATOM 901 C CA . PHE A 1 111 ? -5.450 0.562 -7.808 1.00 89.62 111 PHE A CA 1
ATOM 902 C C . PHE A 1 111 ? -6.793 0.680 -7.086 1.00 89.62 111 PHE A C 1
ATOM 904 O O . PHE A 1 111 ? -7.856 0.618 -7.705 1.00 89.62 111 PHE A O 1
ATOM 911 N N . HIS A 1 112 ? -6.745 0.855 -5.772 1.00 87.31 112 HIS A N 1
ATOM 912 C CA . HIS A 1 112 ? -7.915 1.070 -4.942 1.00 87.31 112 HIS A CA 1
ATOM 913 C C . HIS A 1 112 ? -8.002 2.552 -4.578 1.00 87.31 112 HIS A C 1
ATOM 915 O O . HIS A 1 112 ? -7.186 3.068 -3.816 1.00 87.31 112 HIS A O 1
ATOM 921 N N . VAL A 1 113 ? -9.008 3.242 -5.121 1.00 73.25 113 VAL A N 1
ATOM 922 C CA . VAL A 1 113 ? -9.319 4.625 -4.747 1.00 73.25 113 VAL A CA 1
ATOM 923 C C . VAL A 1 113 ? -9.711 4.647 -3.275 1.00 73.25 113 VAL A C 1
ATOM 925 O O . VAL A 1 113 ? -10.743 4.074 -2.916 1.00 73.25 113 VAL A O 1
ATOM 928 N N . THR A 1 114 ? -8.909 5.344 -2.475 1.00 64.50 114 THR A N 1
ATOM 929 C CA . THR A 1 114 ? -9.240 5.793 -1.121 1.00 64.50 114 THR A CA 1
ATOM 930 C C . THR A 1 114 ? -9.453 7.301 -1.163 1.00 64.50 114 THR A C 1
ATOM 932 O O . THR A 1 114 ? -8.578 8.003 -1.682 1.00 64.50 114 THR A O 1
ATOM 935 N N . VAL A 1 115 ?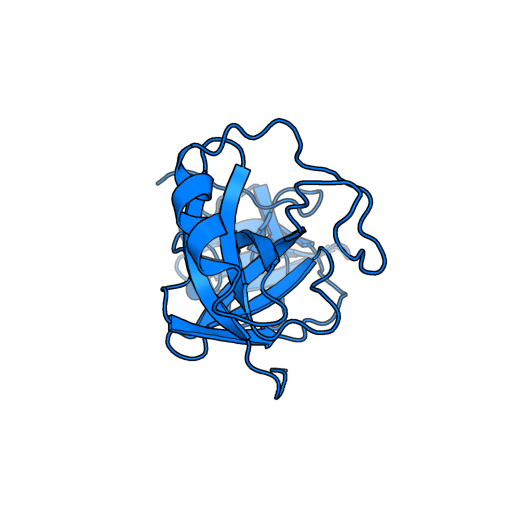 -10.557 7.827 -0.628 1.00 51.78 115 VAL A N 1
ATOM 936 C CA . VAL A 1 115 ? -10.684 9.279 -0.436 1.00 51.78 115 VAL A CA 1
ATOM 937 C C . VAL A 1 115 ? -9.521 9.766 0.435 1.00 51.78 115 VAL A C 1
ATOM 939 O O . VAL A 1 115 ? -9.210 9.196 1.478 1.00 51.78 115 VAL A O 1
ATOM 942 N N . ALA A 1 116 ? -8.823 10.800 -0.036 1.00 46.31 116 ALA A N 1
ATOM 943 C CA . ALA A 1 116 ? -7.593 11.322 0.565 1.00 46.31 116 ALA A CA 1
ATOM 944 C C . ALA A 1 116 ? -7.787 11.938 1.967 1.00 46.31 116 ALA A C 1
ATOM 946 O O . ALA A 1 116 ? -6.816 12.349 2.597 1.00 46.31 116 ALA A O 1
ATOM 947 N N . ILE A 1 117 ? -9.025 11.985 2.468 1.00 51.84 117 ILE A N 1
ATOM 948 C CA . ILE A 1 117 ? -9.355 12.428 3.822 1.00 51.84 117 ILE A CA 1
ATOM 949 C C . ILE A 1 117 ? -9.160 11.235 4.758 1.00 51.84 117 ILE A C 1
ATOM 951 O O . ILE A 1 117 ? -10.089 10.528 5.138 1.00 51.84 117 ILE A O 1
ATOM 955 N N . ARG A 1 118 ? -7.895 10.980 5.080 1.00 65.88 118 ARG A N 1
ATOM 956 C CA . ARG A 1 118 ? -7.492 10.006 6.089 1.00 65.88 118 ARG A CA 1
ATOM 957 C C . ARG A 1 118 ? -7.583 10.680 7.450 1.00 65.88 118 ARG A C 1
ATOM 959 O O . ARG A 1 118 ? -6.620 11.296 7.892 1.00 65.88 118 ARG A O 1
ATOM 966 N N . THR A 1 119 ? -8.746 10.615 8.090 1.00 77.50 119 THR A N 1
ATOM 967 C CA . THR A 1 119 ? -8.883 11.097 9.469 1.00 77.50 119 THR A CA 1
ATOM 968 C C . THR A 1 119 ? -8.183 10.126 10.408 1.00 77.50 119 THR A C 1
ATOM 970 O O . THR A 1 119 ? -8.340 8.910 10.280 1.00 77.50 119 THR A O 1
ATOM 973 N N . ILE A 1 120 ? -7.391 10.656 11.331 1.00 84.62 120 ILE A N 1
ATOM 974 C CA . ILE A 1 120 ? -6.698 9.873 12.346 1.00 84.62 120 ILE A CA 1
ATOM 975 C C . ILE A 1 120 ? -7.473 10.033 13.650 1.00 84.62 120 ILE A C 1
ATOM 977 O O . ILE A 1 120 ? -7.788 11.146 14.057 1.00 84.62 120 ILE A O 1
ATOM 981 N N . TYR A 1 121 ? -7.792 8.918 14.293 1.00 88.69 121 TYR A N 1
ATOM 982 C CA . TYR A 1 121 ? -8.503 8.895 15.564 1.00 88.69 121 TYR A CA 1
ATOM 983 C C . TYR A 1 121 ? -7.664 8.207 16.627 1.00 88.69 121 TYR A C 1
ATOM 985 O O . TYR A 1 121 ? -7.081 7.159 16.363 1.00 88.69 121 TYR A O 1
ATOM 993 N N . LYS A 1 122 ? -7.632 8.747 17.841 1.00 91.62 122 LYS A N 1
ATOM 994 C CA . LYS A 1 122 ? -6.920 8.114 18.954 1.00 91.62 122 LYS A CA 1
ATOM 995 C C . LYS A 1 122 ? -7.792 7.045 19.603 1.00 91.62 122 LYS A C 1
ATOM 997 O O . LYS A 1 122 ? -8.949 7.311 19.906 1.00 91.62 122 LYS A O 1
ATOM 1002 N N . ILE A 1 123 ? -7.252 5.862 19.871 1.00 92.69 123 ILE A N 1
ATOM 1003 C CA . ILE A 1 123 ? -7.922 4.848 20.689 1.00 92.69 123 ILE A CA 1
ATOM 1004 C C . ILE A 1 123 ? -7.829 5.282 22.149 1.00 92.69 123 ILE A C 1
ATOM 1006 O O . ILE A 1 123 ? -6.736 5.389 22.707 1.00 92.69 123 ILE A O 1
ATOM 1010 N N . ILE A 1 124 ? -8.979 5.508 22.773 1.00 94.50 124 ILE A N 1
ATOM 1011 C CA . ILE A 1 124 ? -9.077 5.925 24.177 1.00 94.50 124 ILE A CA 1
ATOM 1012 C C . ILE A 1 124 ? -9.585 4.815 25.096 1.00 94.50 124 ILE A C 1
ATOM 1014 O O . ILE A 1 124 ? -9.309 4.867 26.289 1.00 94.50 124 ILE A O 1
ATOM 1018 N N . ASP A 1 125 ? -10.265 3.801 24.554 1.00 94.44 125 ASP A N 1
ATOM 1019 C CA . ASP A 1 125 ? -10.699 2.625 25.315 1.00 94.44 125 ASP A CA 1
ATOM 1020 C C . ASP A 1 125 ? -10.898 1.398 24.403 1.00 94.44 125 ASP A C 1
ATOM 1022 O O . ASP A 1 125 ? -11.042 1.530 23.181 1.00 94.44 125 ASP A O 1
ATOM 1026 N N . ILE A 1 126 ? -10.896 0.195 24.983 1.00 92.94 126 ILE A N 1
ATOM 1027 C CA . ILE A 1 126 ? -11.007 -1.082 24.267 1.00 92.94 126 ILE A CA 1
ATOM 1028 C C . ILE A 1 126 ? -12.025 -2.000 24.961 1.00 92.94 126 ILE A C 1
ATOM 1030 O O . ILE A 1 126 ? -11.758 -2.552 26.024 1.00 92.94 126 ILE A O 1
ATOM 1034 N N . TYR A 1 127 ? -13.148 -2.259 24.290 1.00 92.38 127 TYR A N 1
ATOM 1035 C CA . TYR A 1 127 ? -14.185 -3.222 24.691 1.00 92.38 127 TYR A CA 1
ATOM 1036 C C . TYR A 1 127 ? -14.028 -4.543 23.947 1.00 92.38 127 TYR A C 1
ATOM 1038 O O . TYR A 1 127 ? -13.292 -4.594 22.969 1.00 92.38 127 TYR A O 1
ATOM 1046 N N . ASP A 1 128 ? -14.739 -5.602 24.340 1.00 89.81 128 ASP A N 1
ATOM 1047 C CA . ASP A 1 128 ? -14.609 -6.944 23.745 1.00 89.81 128 ASP A CA 1
ATOM 1048 C C . ASP A 1 128 ? -14.591 -6.931 22.209 1.00 89.81 128 ASP A C 1
ATOM 1050 O O . ASP A 1 128 ? -13.619 -7.410 21.619 1.00 89.81 128 ASP A O 1
ATOM 1054 N N . ASP A 1 129 ? -15.560 -6.258 21.581 1.00 91.19 129 ASP A N 1
ATOM 1055 C CA . ASP A 1 129 ? -15.714 -6.205 20.120 1.00 91.19 129 ASP A CA 1
ATOM 1056 C C . ASP A 1 129 ? -15.337 -4.863 19.472 1.00 91.19 129 ASP A C 1
ATOM 1058 O O . ASP A 1 129 ? -15.131 -4.803 18.252 1.00 91.19 129 ASP A O 1
ATOM 1062 N N . TYR A 1 130 ? -15.216 -3.787 20.254 1.00 91.94 130 TYR A N 1
ATOM 1063 C CA . TYR A 1 130 ? -15.108 -2.416 19.743 1.00 91.94 130 TYR A CA 1
ATOM 1064 C C . TYR A 1 130 ? -13.952 -1.636 20.372 1.00 91.94 130 TYR A C 1
ATOM 1066 O O . TYR A 1 130 ? -13.553 -1.871 21.508 1.00 91.94 130 TYR A O 1
ATOM 1074 N N . LEU A 1 131 ? -13.434 -0.679 19.614 1.00 92.56 131 LEU A N 1
ATOM 1075 C CA . LEU A 1 131 ? -12.507 0.357 20.043 1.00 92.56 131 LEU A CA 1
ATOM 1076 C C . LEU A 1 131 ? -13.301 1.652 20.219 1.00 92.56 131 LEU A C 1
ATOM 1078 O O . LEU A 1 131 ? -14.090 2.007 19.335 1.00 92.56 131 LEU A O 1
ATOM 1082 N N . LEU A 1 132 ? -13.080 2.345 21.332 1.00 93.38 132 LEU A N 1
ATOM 1083 C CA . LEU A 1 132 ? -13.560 3.704 21.534 1.00 93.38 132 LEU A CA 1
ATOM 1084 C C . LEU A 1 132 ? -12.505 4.672 21.014 1.00 93.38 132 LEU A C 1
ATOM 1086 O O . LEU A 1 132 ? -11.332 4.591 21.385 1.00 93.38 132 LEU A O 1
ATOM 1090 N N . LEU A 1 133 ? -12.936 5.573 20.145 1.00 92.50 133 LEU A N 1
ATOM 1091 C CA . LEU A 1 133 ? -12.085 6.512 19.441 1.00 92.50 133 LEU A CA 1
ATOM 1092 C C . LEU A 1 133 ? -12.384 7.936 19.901 1.00 92.50 133 LEU A C 1
ATOM 1094 O O . LEU A 1 133 ? -13.549 8.307 20.011 1.00 92.50 133 LEU A O 1
ATOM 1098 N N . ASP A 1 134 ? -11.350 8.737 20.120 1.00 91.12 134 ASP A N 1
ATOM 1099 C CA . ASP A 1 134 ? -11.471 10.183 20.276 1.00 91.12 134 ASP A CA 1
ATOM 1100 C C . ASP A 1 134 ? -11.520 10.836 18.894 1.00 91.12 134 ASP A C 1
ATOM 1102 O O . ASP A 1 134 ? -10.650 10.598 18.047 1.00 91.12 134 ASP A O 1
ATOM 1106 N N . THR A 1 135 ? -12.559 11.628 18.651 1.00 80.69 135 THR A N 1
ATOM 1107 C CA . THR A 1 135 ? -12.666 12.449 17.445 1.00 80.69 135 THR A CA 1
ATOM 1108 C C . THR A 1 135 ? -12.273 13.876 17.803 1.00 80.69 135 THR A C 1
ATOM 1110 O O . THR A 1 135 ? -12.675 14.379 18.847 1.00 80.69 135 THR A O 1
ATOM 1113 N N . GLU A 1 136 ? -11.542 14.561 16.918 1.00 71.38 136 GLU A N 1
ATOM 1114 C CA . GLU A 1 136 ? -10.971 15.907 17.145 1.00 71.38 136 GLU A CA 1
ATOM 1115 C C . GLU A 1 136 ? -11.982 16.987 17.606 1.00 71.38 136 GLU A C 1
ATOM 1117 O O . GLU A 1 136 ? -11.586 18.062 18.045 1.00 71.38 136 GLU A O 1
ATOM 1122 N N . ASN A 1 137 ? -13.287 16.700 17.558 1.00 73.06 137 ASN A N 1
ATOM 1123 C CA . ASN A 1 137 ? -14.377 17.583 17.974 1.00 73.06 137 ASN A CA 1
ATOM 1124 C C . ASN A 1 137 ? -14.938 17.279 19.380 1.00 73.06 137 ASN A C 1
ATOM 1126 O O . ASN A 1 137 ? -16.027 17.749 19.709 1.00 73.06 137 ASN A O 1
ATOM 1130 N N . GLY A 1 138 ? -14.258 16.462 20.194 1.00 71.69 138 GLY A N 1
ATOM 1131 C CA . GLY A 1 138 ? -14.707 16.089 21.545 1.00 71.69 138 GLY A CA 1
ATOM 1132 C C . GLY A 1 138 ? -15.858 15.074 21.577 1.00 71.69 138 GLY A C 1
ATOM 1133 O O . GLY A 1 138 ? -16.432 14.822 22.635 1.00 71.69 138 GLY A O 1
ATOM 1134 N N . ASN A 1 139 ? -16.199 14.488 20.426 1.00 80.25 139 ASN A N 1
ATOM 1135 C CA . ASN A 1 139 ? -17.118 13.356 20.335 1.00 80.25 139 ASN A CA 1
ATOM 1136 C C . ASN A 1 139 ? -16.336 12.043 20.343 1.00 80.25 139 ASN A C 1
ATOM 1138 O O . ASN A 1 139 ? -15.172 12.000 19.944 1.00 80.25 139 ASN A O 1
ATOM 1142 N N . THR A 1 140 ? -17.004 10.952 20.707 1.00 86.88 140 THR A N 1
ATOM 1143 C CA . THR A 1 140 ? -16.428 9.613 20.612 1.00 86.88 140 THR A CA 1
ATOM 1144 C C . THR A 1 140 ? -16.947 8.862 19.390 1.00 86.88 140 THR A C 1
ATOM 1146 O O . THR A 1 140 ? -18.118 8.950 19.017 1.00 86.88 140 THR A O 1
ATOM 1149 N N . GLY A 1 141 ? -16.052 8.124 18.741 1.00 86.50 141 GLY A N 1
ATOM 1150 C CA . GLY A 1 141 ? -16.364 7.173 17.681 1.00 86.50 141 GLY A CA 1
ATOM 1151 C C . GLY A 1 141 ? -16.283 5.738 18.193 1.00 86.50 141 GLY A C 1
ATOM 1152 O O . GLY A 1 141 ? -15.560 5.446 19.142 1.00 86.50 141 GLY A O 1
ATOM 1153 N N . LEU A 1 142 ? -16.999 4.823 17.541 1.00 89.19 142 LEU A N 1
ATOM 1154 C CA . LEU A 1 142 ? -16.881 3.387 17.790 1.00 89.19 142 LEU A CA 1
ATOM 1155 C C . LEU A 1 142 ? -16.404 2.685 16.528 1.00 89.19 142 LEU A C 1
ATOM 1157 O O . LEU A 1 142 ? -16.938 2.911 15.441 1.00 89.19 142 LEU A O 1
ATOM 1161 N N . LEU A 1 143 ? -15.430 1.791 16.686 1.00 87.12 143 LEU A N 1
ATOM 1162 C CA . LEU A 1 143 ? -14.910 0.994 15.586 1.00 87.12 143 LEU A CA 1
ATOM 1163 C C . LEU A 1 143 ? -14.776 -0.474 15.971 1.00 87.12 143 LEU A C 1
ATOM 1165 O O . LEU A 1 143 ? -14.157 -0.814 16.969 1.00 87.12 143 LEU A O 1
ATOM 1169 N N . HIS A 1 144 ? -15.330 -1.374 15.163 1.00 87.75 144 HIS A N 1
ATOM 1170 C CA . HIS A 1 144 ? -15.251 -2.804 15.447 1.00 87.75 144 HIS A CA 1
ATOM 1171 C C . HIS A 1 144 ? -13.809 -3.313 15.272 1.00 87.75 144 HIS A C 1
ATOM 1173 O O . HIS A 1 144 ? -13.217 -3.164 14.201 1.00 87.75 144 HIS A O 1
ATOM 1179 N N . LYS A 1 145 ? -13.269 -3.989 16.295 1.00 86.50 145 LYS A N 1
ATOM 1180 C CA . LYS A 1 145 ? -11.898 -4.534 16.324 1.00 86.50 145 LYS A CA 1
ATOM 1181 C C . LYS A 1 145 ? -11.529 -5.390 15.121 1.00 86.50 145 LYS A C 1
ATOM 1183 O O . LYS A 1 145 ? -10.375 -5.408 14.719 1.00 86.50 145 LYS A O 1
ATOM 1188 N N . ARG A 1 146 ? -12.499 -6.090 14.521 1.00 82.81 146 ARG A N 1
ATOM 1189 C CA . ARG A 1 146 ? -12.270 -6.947 13.344 1.00 82.81 146 ARG A CA 1
ATOM 1190 C C . ARG A 1 146 ? -11.731 -6.189 12.128 1.00 82.81 146 ARG A C 1
ATOM 1192 O O . ARG A 1 146 ? -11.269 -6.819 11.182 1.00 82.81 146 ARG A O 1
ATOM 1199 N N . TYR A 1 147 ? -11.857 -4.865 12.135 1.00 81.00 147 TYR A N 1
ATOM 1200 C CA . TYR A 1 147 ? -11.389 -3.984 11.079 1.00 81.00 147 TYR A CA 1
ATOM 1201 C C . TYR A 1 147 ? -10.050 -3.324 11.407 1.00 81.00 147 TYR A C 1
ATOM 1203 O O . TYR A 1 147 ? -9.559 -2.570 10.587 1.00 81.00 147 TYR A O 1
ATOM 1211 N N . VAL A 1 148 ? -9.438 -3.585 12.560 1.00 79.19 148 VAL A N 1
ATOM 1212 C CA . VAL A 1 148 ? -8.137 -3.014 12.944 1.00 79.19 148 VAL A CA 1
ATOM 1213 C C . VAL A 1 148 ? -7.158 -4.148 13.234 1.00 79.19 148 VAL A C 1
ATOM 1215 O O . VAL A 1 148 ? -7.555 -5.297 13.438 1.00 79.19 148 VAL A O 1
ATOM 1218 N N . SER A 1 149 ? -5.860 -3.842 13.233 1.00 73.88 149 SER A N 1
ATOM 1219 C CA . SER A 1 149 ? -4.834 -4.765 13.723 1.00 73.88 149 SER A CA 1
ATOM 1220 C C . SER A 1 149 ? -5.203 -5.323 15.105 1.00 73.88 149 SER A C 1
ATOM 1222 O O . SER A 1 149 ? -5.589 -4.575 16.003 1.00 73.88 149 SER A O 1
ATOM 1224 N N . LYS A 1 150 ? -5.031 -6.640 15.298 1.00 77.19 150 LYS A N 1
ATOM 1225 C CA . LYS A 1 150 ? -5.308 -7.331 16.575 1.00 77.19 150 LYS A CA 1
ATOM 1226 C C . LYS A 1 150 ? -4.456 -6.822 17.744 1.00 77.19 150 LYS A C 1
ATOM 1228 O O . LYS A 1 150 ? -4.818 -7.054 18.891 1.00 77.19 150 LYS A O 1
ATOM 1233 N N . ASN A 1 151 ? -3.354 -6.131 17.451 1.00 80.50 151 ASN A N 1
ATOM 1234 C CA . ASN A 1 151 ? -2.390 -5.632 18.433 1.00 80.50 151 ASN A CA 1
ATOM 1235 C C . ASN A 1 151 ? -2.629 -4.159 18.818 1.00 80.50 151 ASN A C 1
ATOM 1237 O O . ASN A 1 151 ? -1.721 -3.517 19.352 1.00 80.50 151 ASN A O 1
ATOM 1241 N N . ALA A 1 152 ? -3.804 -3.609 18.499 1.00 85.19 152 ALA A N 1
ATOM 1242 C CA . ALA A 1 152 ? -4.184 -2.254 18.881 1.00 85.19 152 ALA A CA 1
ATOM 1243 C C . ALA A 1 152 ? -4.275 -2.112 20.411 1.00 85.19 152 ALA A C 1
ATOM 1245 O O . ALA A 1 152 ? -4.813 -2.984 21.097 1.00 85.19 152 ALA A O 1
ATOM 1246 N N . GLN A 1 153 ? -3.753 -1.008 20.936 1.00 89.94 153 GLN A N 1
ATOM 1247 C CA . GLN A 1 153 ? -3.704 -0.671 22.358 1.00 89.94 153 GLN A CA 1
ATOM 1248 C C . GLN A 1 153 ? -4.275 0.730 22.600 1.00 89.94 153 GLN A C 1
ATOM 1250 O O . GLN A 1 153 ? -4.349 1.559 21.692 1.00 89.94 153 GLN A O 1
ATOM 1255 N N . ILE A 1 154 ? -4.678 1.003 23.843 1.00 91.56 154 ILE A N 1
ATOM 1256 C CA . ILE A 1 154 ? -5.077 2.352 24.260 1.00 91.56 154 ILE A CA 1
ATOM 1257 C C . ILE A 1 154 ? -3.892 3.302 24.048 1.00 91.56 154 ILE A C 1
ATOM 1259 O O . ILE A 1 154 ? -2.766 2.995 24.437 1.00 91.56 154 ILE A O 1
ATOM 1263 N N . GLY A 1 155 ? -4.158 4.454 23.436 1.00 88.00 155 GLY A N 1
ATOM 1264 C CA . GLY A 1 155 ? -3.157 5.450 23.067 1.00 88.00 155 GLY A CA 1
ATOM 1265 C C . GLY A 1 155 ? -2.645 5.338 21.631 1.00 88.00 155 GLY A C 1
ATOM 1266 O O . GLY A 1 155 ? -2.064 6.308 21.149 1.00 88.00 155 GLY A O 1
ATOM 1267 N N . ASP A 1 156 ? -2.890 4.221 20.939 1.00 89.75 156 ASP A N 1
ATOM 1268 C CA . ASP A 1 156 ? -2.594 4.108 19.510 1.00 89.75 156 ASP A CA 1
ATOM 1269 C C . ASP A 1 156 ? -3.546 4.971 18.677 1.00 89.75 156 ASP A C 1
ATOM 1271 O O . ASP A 1 156 ? -4.629 5.349 19.130 1.00 89.75 156 ASP A O 1
ATOM 1275 N N . TYR A 1 157 ? -3.173 5.228 17.426 1.00 88.50 157 TYR A N 1
ATOM 1276 C CA . TYR A 1 157 ? -4.016 5.946 16.488 1.00 88.50 157 TYR A CA 1
ATOM 1277 C C . TYR A 1 157 ? -4.502 5.026 15.372 1.00 88.50 157 TYR A C 1
ATOM 1279 O O . TYR A 1 157 ? -3.818 4.100 14.937 1.00 88.50 157 TYR A O 1
ATOM 1287 N N . VAL A 1 158 ? -5.717 5.278 14.903 1.00 87.19 158 VAL A N 1
ATOM 1288 C CA . VAL A 1 158 ? -6.352 4.554 13.813 1.00 87.19 158 VAL A CA 1
ATOM 1289 C C . VAL A 1 158 ? -6.641 5.526 12.693 1.00 87.19 158 VAL A C 1
ATOM 1291 O O . VAL A 1 158 ? -7.377 6.496 12.860 1.00 87.19 158 VAL A O 1
ATOM 1294 N N . ARG A 1 159 ? -6.084 5.240 11.524 1.00 82.69 159 ARG A N 1
ATOM 1295 C CA . ARG A 1 159 ? -6.361 5.993 10.313 1.00 82.69 159 ARG A CA 1
ATOM 1296 C C . ARG A 1 159 ? -7.599 5.426 9.646 1.00 82.69 159 ARG A C 1
ATOM 1298 O O . ARG A 1 159 ? -7.588 4.300 9.129 1.00 82.69 159 ARG A O 1
ATOM 1305 N N . HIS A 1 160 ? -8.668 6.212 9.647 1.00 76.88 160 HIS A N 1
ATOM 1306 C CA . HIS A 1 160 ? -9.860 5.873 8.899 1.00 76.88 160 HIS A CA 1
ATOM 1307 C C . HIS A 1 160 ? -9.531 5.751 7.417 1.00 76.88 160 HIS A C 1
ATOM 1309 O O . HIS A 1 160 ? -8.777 6.539 6.846 1.00 76.88 160 HIS A O 1
ATOM 1315 N N . SER A 1 161 ? -10.110 4.722 6.821 1.00 69.06 161 SER A N 1
ATOM 1316 C CA . SER A 1 161 ? -9.918 4.360 5.433 1.00 69.06 161 SER A CA 1
ATOM 1317 C C . SER A 1 161 ? -11.241 3.800 4.943 1.00 69.06 161 SER A C 1
ATOM 1319 O O . SER A 1 161 ? -11.921 3.093 5.681 1.00 69.06 161 SER A O 1
ATOM 1321 N N . GLU A 1 162 ? -11.612 4.112 3.706 1.00 63.09 162 GLU A N 1
ATOM 1322 C CA . GLU A 1 162 ? -12.878 3.652 3.118 1.00 63.09 162 GLU A CA 1
ATOM 1323 C C . GLU A 1 162 ? -12.877 2.157 2.760 1.00 63.09 162 GLU A C 1
ATOM 1325 O O . GLU A 1 162 ? -13.903 1.600 2.366 1.00 63.09 162 GLU A O 1
ATOM 1330 N N . HIS A 1 163 ? -11.729 1.487 2.875 1.00 64.94 163 HIS A N 1
ATOM 1331 C CA . HIS A 1 163 ? -11.656 0.035 2.776 1.00 64.94 163 HIS A CA 1
ATOM 1332 C C . HIS A 1 163 ? -12.036 -0.641 4.098 1.00 64.94 163 HIS A C 1
ATOM 1334 O O . HIS A 1 163 ? -12.061 -0.031 5.160 1.00 64.94 163 HIS A O 1
ATOM 1340 N N . ARG A 1 164 ? -12.320 -1.950 4.033 1.00 66.38 164 ARG A N 1
ATOM 1341 C CA . ARG A 1 164 ? -12.825 -2.753 5.162 1.00 66.38 164 ARG A CA 1
ATOM 1342 C C . ARG A 1 164 ? -11.935 -2.715 6.413 1.00 66.38 164 ARG A C 1
ATOM 1344 O O . ARG A 1 164 ? -12.427 -3.024 7.489 1.00 66.38 164 ARG A O 1
ATOM 1351 N N . PHE A 1 165 ? -10.652 -2.398 6.275 1.00 70.62 165 PHE A N 1
ATOM 1352 C CA . PHE A 1 165 ? -9.693 -2.363 7.378 1.00 70.62 165 PHE A CA 1
ATOM 1353 C C . PHE A 1 165 ? -9.198 -0.937 7.628 1.00 70.62 165 PHE A C 1
ATOM 1355 O O . PHE A 1 165 ? -9.062 -0.165 6.692 1.00 70.62 165 PHE A O 1
ATOM 1362 N N . HIS A 1 166 ? -8.913 -0.579 8.869 1.00 77.75 166 HIS A N 1
ATOM 1363 C CA . HIS A 1 166 ? -8.302 0.686 9.245 1.00 77.75 166 HIS A CA 1
ATOM 1364 C C . HIS A 1 166 ? -6.868 0.450 9.696 1.00 77.75 166 HIS A C 1
ATOM 1366 O O . HIS A 1 166 ? -6.535 -0.603 10.252 1.00 77.75 166 HIS A O 1
ATOM 1372 N N . ASP A 1 167 ? -6.025 1.444 9.454 1.00 77.94 167 ASP A N 1
ATOM 1373 C CA . ASP A 1 167 ? -4.597 1.314 9.699 1.00 77.94 167 ASP A CA 1
ATOM 1374 C C . ASP A 1 167 ? -4.272 1.707 11.130 1.00 77.94 167 ASP A C 1
ATOM 1376 O O . ASP A 1 167 ? -4.706 2.762 11.588 1.00 77.94 167 ASP A O 1
ATOM 1380 N N . LEU A 1 168 ? -3.465 0.895 11.812 1.00 82.69 168 LEU A N 1
ATOM 1381 C CA . LEU A 1 168 ? -2.834 1.316 13.056 1.00 82.69 168 LEU A CA 1
ATOM 1382 C C . LEU A 1 168 ? -1.655 2.230 12.710 1.00 82.69 168 LEU A C 1
ATOM 1384 O O . LEU A 1 168 ? -0.738 1.830 11.985 1.00 82.69 168 LEU A O 1
ATOM 1388 N N . VAL A 1 169 ? -1.701 3.458 13.203 1.00 79.69 169 VAL A N 1
ATOM 1389 C CA . VAL A 1 169 ? -0.731 4.510 12.914 1.00 79.69 169 VAL A CA 1
ATOM 1390 C C . VAL A 1 169 ? -0.297 5.228 14.192 1.00 79.69 169 VAL A C 1
ATOM 1392 O O . VAL A 1 169 ? -0.872 5.028 15.262 1.00 79.69 169 VAL A O 1
ATOM 1395 N N . ASP A 1 170 ? 0.748 6.040 14.086 1.00 80.94 170 ASP A N 1
ATOM 1396 C CA . ASP A 1 170 ? 1.106 7.034 15.092 1.00 80.94 170 ASP A CA 1
ATOM 1397 C C . ASP A 1 170 ? 0.284 8.322 14.900 1.00 80.94 170 ASP A C 1
ATOM 1399 O O . ASP A 1 170 ? -0.526 8.444 13.975 1.00 80.94 170 ASP A O 1
ATOM 1403 N N . GLU A 1 171 ? 0.506 9.305 15.770 1.00 81.25 171 GLU A N 1
ATOM 1404 C CA . GLU A 1 171 ? -0.164 10.611 15.713 1.00 81.25 171 GLU A CA 1
ATOM 1405 C C . GLU A 1 171 ? 0.113 11.397 14.421 1.00 81.25 171 GLU A C 1
ATOM 1407 O O . GLU A 1 171 ? -0.641 12.301 14.068 1.00 81.25 171 GLU A O 1
ATOM 1412 N N . PHE A 1 172 ? 1.162 11.028 13.683 1.00 78.94 172 PHE A N 1
ATOM 1413 C CA . PHE A 1 172 ? 1.548 11.636 12.412 1.00 78.94 172 PHE A CA 1
ATOM 1414 C C . PHE A 1 172 ? 1.040 10.840 11.197 1.00 78.94 172 PHE A C 1
ATOM 1416 O O . PHE A 1 172 ? 1.298 11.220 10.052 1.00 78.94 172 PHE A O 1
ATOM 1423 N N . GLY A 1 173 ? 0.320 9.735 11.414 1.00 71.69 173 GLY A N 1
ATOM 1424 C CA . GLY A 1 173 ? -0.224 8.893 10.352 1.00 71.69 173 GLY A CA 1
ATOM 1425 C C . GLY A 1 173 ? 0.770 7.901 9.746 1.00 71.69 173 GLY A C 1
ATOM 1426 O O . GLY A 1 173 ? 0.478 7.323 8.689 1.00 71.69 173 GLY A O 1
ATOM 1427 N N . ASN A 1 174 ? 1.925 7.683 10.380 1.00 72.06 174 ASN A N 1
ATOM 1428 C CA . ASN A 1 174 ? 2.867 6.638 9.991 1.00 72.06 174 ASN A CA 1
ATOM 1429 C C . ASN A 1 174 ? 2.410 5.289 10.541 1.00 72.06 174 ASN A C 1
ATOM 1431 O O . ASN A 1 174 ? 1.976 5.194 11.681 1.00 72.06 174 ASN A O 1
ATOM 1435 N N . PHE A 1 175 ? 2.541 4.225 9.750 1.00 71.12 175 PHE A N 1
ATOM 1436 C CA . PHE A 1 175 ? 2.155 2.882 10.182 1.00 71.12 175 PHE A CA 1
ATOM 1437 C C . PHE A 1 175 ? 2.964 2.410 11.390 1.00 71.12 175 PHE A C 1
ATOM 1439 O O . PHE A 1 175 ? 4.196 2.450 11.369 1.00 71.12 175 PHE A O 1
ATOM 1446 N N . VAL A 1 176 ? 2.264 1.880 12.391 1.00 71.75 176 VAL A N 1
ATOM 1447 C CA . VAL A 1 176 ? 2.873 1.268 13.574 1.00 71.75 176 VAL A CA 1
ATOM 1448 C C . VAL A 1 176 ? 2.810 -0.247 13.434 1.00 71.75 176 VAL A C 1
ATOM 1450 O O . VAL A 1 176 ? 1.735 -0.846 13.402 1.00 71.75 176 VAL A O 1
ATOM 1453 N N . TYR A 1 177 ? 3.984 -0.873 13.385 1.00 64.56 177 TYR A N 1
ATOM 1454 C CA . TYR A 1 177 ? 4.132 -2.324 13.407 1.00 64.56 177 TYR A CA 1
ATOM 1455 C C . TYR A 1 177 ? 4.620 -2.773 14.777 1.00 64.56 177 TYR A C 1
ATOM 1457 O O . TYR A 1 177 ? 5.737 -2.459 15.180 1.00 64.56 177 TYR A O 1
ATOM 1465 N N . ARG A 1 178 ? 3.794 -3.548 15.482 1.00 63.94 178 ARG A N 1
ATOM 1466 C CA . ARG A 1 178 ? 4.236 -4.326 16.640 1.00 63.94 178 ARG A CA 1
ATOM 1467 C C . ARG A 1 178 ? 4.359 -5.779 16.207 1.00 63.94 178 ARG A C 1
ATOM 1469 O O . ARG A 1 178 ? 3.351 -6.384 15.838 1.00 63.94 178 ARG A O 1
ATOM 1476 N N . ASN A 1 179 ? 5.587 -6.301 16.224 1.00 47.62 179 ASN A N 1
ATOM 1477 C CA . ASN A 1 179 ? 5.834 -7.727 16.038 1.00 47.62 179 ASN A CA 1
ATOM 1478 C C . ASN A 1 179 ? 5.046 -8.483 17.112 1.00 47.62 179 ASN A C 1
ATOM 1480 O O . ASN A 1 179 ? 5.233 -8.233 18.302 1.00 47.62 179 ASN A O 1
ATOM 1484 N N . SER A 1 180 ? 4.122 -9.328 16.662 1.00 44.06 180 SER A N 1
ATOM 1485 C CA . SER A 1 180 ? 3.475 -10.359 17.476 1.00 44.06 180 SER A CA 1
ATOM 1486 C C . SER A 1 180 ? 4.463 -11.461 17.814 1.00 44.06 180 SER A C 1
ATOM 1488 O O . SER A 1 180 ? 5.139 -11.895 16.850 1.00 44.06 180 SER A O 1
#

Organism: NCBI:txid192389